Protein AF-M1ZRQ6-F1 (afdb_monomer)

Nearest PDB structures (foldseek):
  2qbu-assembly1_B  TM=9.017E-01  e=5.898E-05  Methanothermobacter thermautotrophicus str. Delta H
  2e0k-assembly1_B  TM=8.437E-01  e=5.578E-04  Chlorobaculum tepidum
  2e0n-assembly1_B  TM=9.272E-01  e=2.033E-03  Chlorobaculum tepidum
  3nei-assembly1_A  TM=8.872E-01  e=2.494E-03  Rhodobacter capsulatus SB 1003
  3ndc-assembly1_A  TM=9.011E-01  e=9.093E-03  Rhodobacter capsulatus SB 1003

Radius of gyration: 17.75 Å; Cα contacts (8 Å, |Δi|>4): 85; chains: 1; bounding box: 45×31×43 Å

Structure (mmCIF, N/CA/C/O backbone):
data_AF-M1ZRQ6-F1
#
_entry.id   AF-M1ZRQ6-F1
#
loop_
_atom_site.group_PDB
_atom_site.id
_atom_site.type_symbol
_atom_site.label_atom_id
_atom_site.label_alt_id
_atom_site.label_comp_id
_atom_site.label_asym_id
_atom_site.label_entity_id
_atom_site.label_seq_id
_atom_site.pdbx_PDB_ins_code
_atom_site.Cartn_x
_atom_site.Cartn_y
_atom_site.Cartn_z
_atom_site.occupancy
_atom_site.B_iso_or_equiv
_atom_site.auth_seq_id
_atom_site.auth_comp_id
_atom_site.auth_asym_id
_atom_site.auth_atom_id
_atom_site.pdbx_PDB_model_num
ATOM 1 N N . MET A 1 1 ? 6.626 3.517 17.171 1.00 57.81 1 MET A N 1
ATOM 2 C CA . MET A 1 1 ? 6.194 4.501 16.147 1.00 57.81 1 MET A CA 1
ATOM 3 C C . MET A 1 1 ? 6.467 5.905 16.708 1.00 57.81 1 MET A C 1
ATOM 5 O O . MET A 1 1 ? 6.893 5.985 17.855 1.00 57.81 1 MET A O 1
ATOM 9 N N . LYS A 1 2 ? 6.307 7.026 15.979 1.00 66.50 2 LYS A N 1
ATOM 10 C CA . LYS A 1 2 ? 6.297 8.342 16.669 1.00 66.50 2 LYS A CA 1
ATOM 11 C C . LYS A 1 2 ? 5.081 8.355 17.609 1.00 66.50 2 LYS A C 1
ATOM 13 O O . LYS A 1 2 ? 3.996 8.031 17.137 1.00 66.50 2 LYS A O 1
ATOM 18 N N . LYS A 1 3 ? 5.255 8.705 18.892 1.00 68.06 3 LYS A N 1
ATOM 19 C CA . LYS A 1 3 ? 4.198 8.647 19.933 1.00 68.06 3 LYS A CA 1
ATOM 20 C C . LYS A 1 3 ? 2.878 9.314 19.517 1.00 68.06 3 LYS A C 1
ATOM 22 O O . LYS A 1 3 ? 1.811 8.813 19.837 1.00 68.06 3 LYS A O 1
ATOM 27 N N . GLU A 1 4 ? 2.953 10.400 18.754 1.00 71.19 4 GLU A N 1
ATOM 28 C CA . GLU A 1 4 ? 1.786 11.127 18.228 1.00 71.19 4 GLU A CA 1
ATOM 29 C C . GLU A 1 4 ? 0.912 10.262 17.306 1.00 71.19 4 GLU A C 1
ATOM 31 O O . GLU A 1 4 ? -0.310 10.301 17.389 1.00 71.19 4 GLU A O 1
ATOM 36 N N . LYS A 1 5 ? 1.529 9.416 16.474 1.00 76.25 5 LYS A N 1
ATOM 37 C CA . LYS A 1 5 ? 0.813 8.557 15.522 1.00 76.25 5 LYS A CA 1
ATOM 38 C C . LYS A 1 5 ? 0.099 7.392 16.214 1.00 76.25 5 LYS A C 1
ATOM 40 O O . LYS A 1 5 ? -0.938 6.943 15.747 1.00 76.25 5 LYS A O 1
ATOM 45 N N . GLU A 1 6 ? 0.650 6.905 17.326 1.00 80.81 6 GLU A N 1
ATOM 46 C CA . GLU A 1 6 ? -0.001 5.889 18.167 1.00 80.81 6 GLU A CA 1
ATOM 47 C C . GLU A 1 6 ? -1.258 6.446 18.847 1.00 80.81 6 GLU A C 1
ATOM 49 O O . GLU A 1 6 ? -2.278 5.760 18.877 1.00 80.81 6 GLU A O 1
ATOM 54 N N . ALA A 1 7 ? -1.212 7.694 19.328 1.00 85.38 7 ALA A N 1
ATOM 55 C CA . ALA A 1 7 ? -2.376 8.357 19.916 1.00 85.38 7 ALA A CA 1
ATOM 56 C C . ALA A 1 7 ? -3.512 8.529 18.893 1.00 85.38 7 ALA A C 1
ATOM 58 O O . ALA A 1 7 ? -4.650 8.172 19.180 1.00 85.38 7 ALA A O 1
ATOM 59 N N . GLU A 1 8 ? -3.193 8.976 17.676 1.00 86.50 8 GLU A N 1
ATOM 60 C CA . GLU A 1 8 ? -4.175 9.128 16.593 1.00 86.50 8 GLU A CA 1
ATOM 61 C C . GLU A 1 8 ? -4.840 7.791 16.214 1.00 86.50 8 GLU A C 1
ATOM 63 O O . GLU A 1 8 ? -6.059 7.709 16.054 1.00 86.50 8 GLU A O 1
ATOM 68 N N . ILE A 1 9 ? -4.058 6.708 16.105 1.00 87.19 9 ILE A N 1
ATOM 69 C CA . ILE A 1 9 ? -4.596 5.365 15.831 1.00 87.19 9 ILE A CA 1
ATOM 70 C C . ILE A 1 9 ? -5.539 4.923 16.950 1.00 87.19 9 ILE A C 1
ATOM 72 O O . ILE A 1 9 ? -6.601 4.366 16.668 1.00 87.19 9 ILE A O 1
ATOM 76 N N . TYR A 1 10 ? -5.170 5.183 18.205 1.00 87.94 10 TYR A N 1
ATOM 77 C CA . TYR A 1 1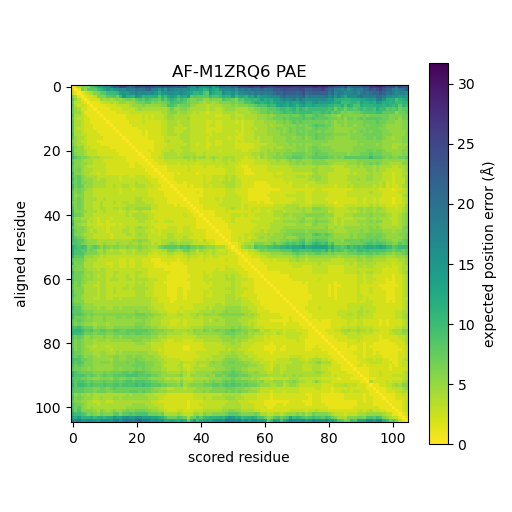0 ? -6.003 4.839 19.349 1.00 87.94 10 TYR A CA 1
ATOM 78 C C . TYR A 1 10 ? -7.325 5.611 19.349 1.00 87.94 10 TYR A C 1
ATOM 80 O O . TYR A 1 10 ? -8.381 5.011 19.536 1.00 87.94 10 TYR A O 1
ATOM 88 N N . GLU A 1 11 ? -7.300 6.917 19.091 1.00 90.62 11 GLU A N 1
ATOM 89 C CA . GLU A 1 11 ? -8.520 7.726 19.007 1.00 90.62 11 GLU A CA 1
ATOM 90 C C . GLU A 1 11 ? -9.449 7.236 17.890 1.00 90.62 11 GLU A C 1
ATOM 92 O O . GLU A 1 11 ? -10.645 7.032 18.124 1.00 90.62 11 GLU A O 1
ATOM 97 N N . ASN A 1 12 ? -8.892 6.941 16.711 1.00 90.06 12 ASN A N 1
ATOM 98 C CA . ASN A 1 12 ? -9.642 6.360 15.598 1.00 90.06 12 ASN A CA 1
ATOM 99 C C . ASN A 1 12 ? -10.243 4.998 15.966 1.00 90.06 12 ASN A C 1
ATOM 101 O O . ASN A 1 12 ? -11.417 4.745 15.692 1.00 90.06 12 ASN A O 1
ATOM 105 N N . TYR A 1 13 ? -9.477 4.135 16.639 1.00 90.19 13 TYR A N 1
ATOM 106 C CA . TYR A 1 13 ? -9.979 2.863 17.154 1.00 90.19 13 TYR A CA 1
ATOM 107 C C . TYR A 1 13 ? -11.155 3.063 18.114 1.00 90.19 13 TYR A C 1
ATOM 109 O O . TYR A 1 13 ? -12.203 2.453 17.920 1.00 90.19 13 TYR A O 1
ATOM 117 N N . ARG A 1 14 ? -11.022 3.942 19.115 1.00 91.81 14 ARG A N 1
ATOM 118 C CA . ARG A 1 14 ? -12.076 4.199 20.112 1.00 91.81 14 ARG A CA 1
ATOM 119 C C . ARG A 1 14 ? -13.354 4.719 19.465 1.00 91.81 14 ARG A C 1
ATOM 121 O O . ARG A 1 14 ? -14.451 4.345 19.880 1.00 91.81 14 ARG A O 1
ATOM 128 N N . PHE A 1 15 ? -13.220 5.557 18.441 1.00 92.44 15 PHE A N 1
ATOM 129 C CA . PHE A 1 15 ? -14.355 6.042 17.668 1.00 92.44 15 PHE A CA 1
ATOM 130 C C . PHE A 1 15 ? -15.073 4.904 16.927 1.00 92.44 15 PHE A C 1
ATOM 132 O O . PHE A 1 15 ? -16.295 4.786 17.022 1.00 92.44 15 PHE A O 1
ATOM 139 N N . MET A 1 16 ? -14.328 4.030 16.245 1.00 91.69 16 MET A N 1
ATOM 140 C CA . MET 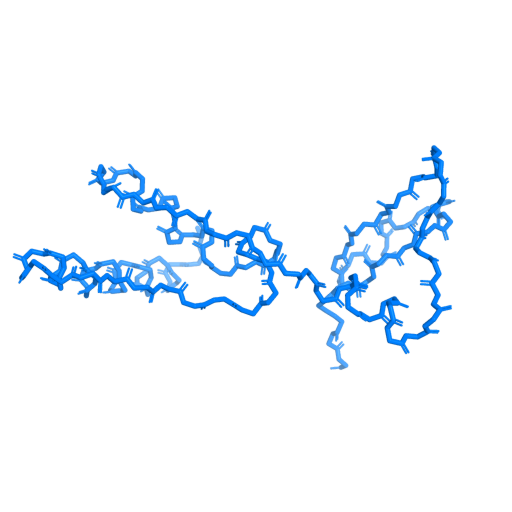A 1 16 ? -14.908 2.877 15.550 1.00 91.69 16 MET A CA 1
ATOM 141 C C . MET A 1 16 ? -15.512 1.857 16.520 1.00 91.69 16 MET A C 1
ATOM 143 O O . MET A 1 16 ? -16.621 1.393 16.281 1.00 91.69 16 MET A O 1
ATOM 147 N N . GLU A 1 17 ? -14.833 1.548 17.628 1.00 91.12 17 GLU A N 1
ATOM 148 C CA . GLU A 1 17 ? -15.314 0.637 18.677 1.00 91.12 17 GLU A CA 1
ATOM 149 C C . GLU A 1 17 ? -16.670 1.099 19.220 1.00 91.12 17 GLU A C 1
ATOM 151 O O . GLU A 1 17 ? -17.601 0.301 19.329 1.00 91.12 17 GLU A O 1
ATOM 156 N N . LYS A 1 18 ? -16.821 2.405 19.480 1.00 94.12 18 LYS A N 1
ATOM 157 C CA . LYS A 1 18 ? -18.103 2.984 19.886 1.00 94.12 18 LYS A CA 1
ATOM 158 C C . LYS A 1 18 ? -19.196 2.717 18.848 1.00 94.12 18 LYS A C 1
ATOM 160 O O . LYS A 1 18 ? -20.256 2.213 19.209 1.00 94.12 18 LYS A O 1
ATOM 165 N N . LEU A 1 19 ? -18.948 3.011 17.571 1.00 95.19 19 LEU A N 1
ATOM 166 C CA . LEU A 1 19 ? -19.931 2.784 16.503 1.00 95.19 19 LEU A CA 1
ATOM 167 C C . LEU A 1 19 ? -20.289 1.298 16.344 1.00 95.19 19 LEU A C 1
ATOM 169 O O . LEU A 1 19 ? -21.460 0.971 16.161 1.00 95.19 19 LEU A O 1
ATOM 173 N N . LEU A 1 20 ? -19.303 0.406 16.459 1.00 93.19 20 LEU A N 1
ATOM 174 C CA . LEU A 1 20 ? -19.516 -1.041 16.415 1.00 93.19 20 LEU A CA 1
ATOM 175 C C . LEU A 1 20 ? -20.369 -1.510 17.603 1.00 93.19 20 LEU A C 1
ATOM 177 O O . LEU A 1 20 ? -21.296 -2.293 17.411 1.00 93.19 20 LEU A O 1
ATOM 181 N N . SER A 1 21 ? -20.128 -0.984 18.812 1.00 92.00 21 SER A N 1
ATOM 182 C CA . SER A 1 21 ? -20.952 -1.289 19.995 1.00 92.00 21 SER A CA 1
ATOM 183 C C . SER A 1 21 ? -22.399 -0.793 19.880 1.00 92.00 21 SER A C 1
ATOM 185 O O . SER A 1 21 ? -23.296 -1.362 20.495 1.00 92.00 21 SER A O 1
ATOM 187 N N . GLU A 1 22 ? -22.647 0.223 19.046 1.00 96.88 22 GLU A N 1
ATOM 188 C CA . GLU A 1 22 ? -23.990 0.7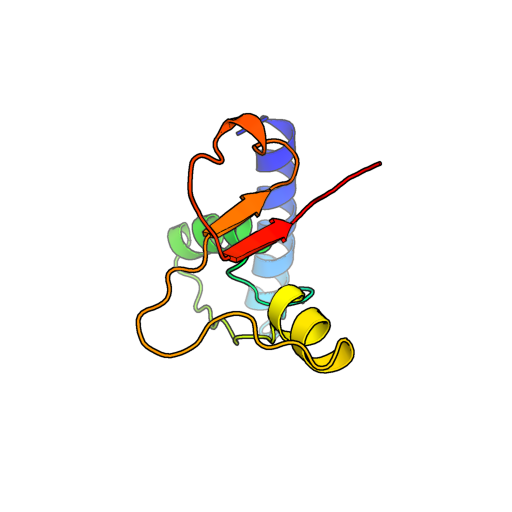01 18.691 1.00 96.88 22 GLU A CA 1
ATOM 189 C C . GLU A 1 22 ? -24.663 -0.172 17.605 1.00 96.88 22 GLU A C 1
ATOM 191 O O . GLU A 1 22 ? -25.769 0.138 17.164 1.00 96.88 22 GLU A O 1
ATOM 196 N N . GLY A 1 23 ? -24.011 -1.252 17.153 1.00 94.94 23 GLY A N 1
ATOM 197 C CA . GLY A 1 23 ? -24.520 -2.176 16.135 1.00 94.94 23 GLY A CA 1
ATOM 198 C C . GLY A 1 23 ? -24.381 -1.668 14.696 1.00 94.94 23 GLY A C 1
ATOM 199 O O . GLY A 1 23 ? -25.063 -2.170 13.802 1.00 94.94 23 GLY A O 1
ATOM 200 N N . LYS A 1 24 ? -23.536 -0.657 14.452 1.00 96.31 24 LYS A N 1
ATOM 201 C CA . LYS A 1 24 ? -23.317 -0.092 13.112 1.00 96.31 24 LYS A CA 1
ATOM 202 C C . LYS A 1 24 ? -22.234 -0.851 12.354 1.00 96.31 24 LYS A C 1
ATOM 204 O O . LYS A 1 24 ? -21.252 -1.299 12.936 1.00 96.31 24 LYS A O 1
ATOM 209 N N . ASN A 1 25 ? -22.361 -0.876 11.030 1.00 94.06 25 ASN A N 1
ATOM 210 C CA . ASN A 1 25 ? -21.271 -1.270 10.140 1.00 94.06 25 ASN A CA 1
ATOM 211 C C . ASN A 1 25 ? -20.341 -0.074 9.910 1.00 94.06 25 ASN A C 1
ATOM 213 O O . ASN A 1 25 ? -20.805 1.023 9.594 1.00 94.06 25 ASN A O 1
ATOM 217 N N . VAL A 1 26 ? -19.034 -0.288 10.054 1.00 94.38 26 VAL A N 1
ATOM 218 C CA . VAL A 1 26 ? -18.010 0.753 9.909 1.00 94.38 26 VAL A CA 1
ATOM 219 C C . VAL A 1 26 ? -17.113 0.417 8.724 1.00 94.38 26 VAL A C 1
ATOM 221 O O . VAL A 1 26 ? -16.638 -0.708 8.605 1.00 94.38 26 VAL A O 1
ATOM 224 N N . VAL A 1 27 ? -16.869 1.403 7.857 1.00 94.06 27 VAL A N 1
ATOM 225 C CA . VAL A 1 27 ? -16.003 1.264 6.679 1.00 94.06 27 VAL A CA 1
ATOM 226 C C . VAL A 1 27 ? -14.872 2.281 6.759 1.00 94.06 27 VAL A C 1
ATOM 228 O O . VAL A 1 27 ? -15.117 3.479 6.901 1.00 94.06 27 VAL 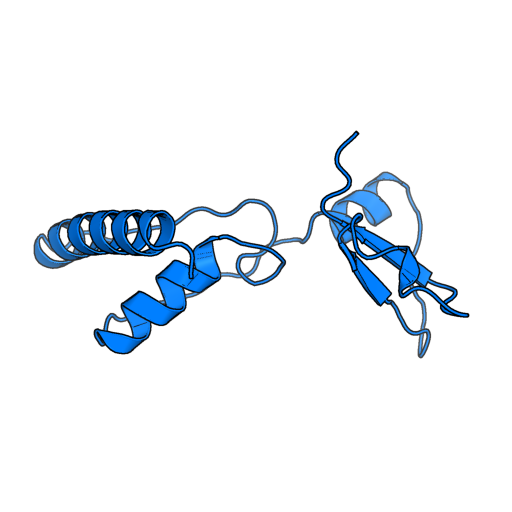A O 1
ATOM 231 N N . PHE A 1 28 ? -13.636 1.803 6.625 1.00 92.50 28 PHE A N 1
ATOM 232 C CA . PHE A 1 28 ? -12.457 2.645 6.446 1.00 92.50 28 PHE A CA 1
ATOM 233 C C . PHE A 1 28 ? -12.095 2.682 4.960 1.00 92.50 28 PHE A C 1
ATOM 235 O O . PHE A 1 28 ? -11.695 1.668 4.391 1.00 92.50 28 PHE A O 1
ATOM 242 N N . LEU A 1 29 ? -12.248 3.842 4.322 1.00 94.38 29 LEU A N 1
ATOM 243 C CA . LEU A 1 29 ? -11.967 3.999 2.895 1.00 94.38 29 LEU A CA 1
ATOM 244 C C . LEU A 1 29 ? -10.482 4.283 2.651 1.00 94.38 29 LEU A C 1
ATOM 246 O O . LEU A 1 29 ? -9.885 5.142 3.300 1.00 94.38 29 LEU A O 1
ATOM 250 N N . THR A 1 30 ? -9.903 3.597 1.667 1.00 94.38 30 THR A N 1
ATOM 251 C CA . THR A 1 30 ? -8.525 3.812 1.209 1.00 94.38 30 THR A CA 1
ATOM 252 C C . THR A 1 30 ? -8.498 4.194 -0.263 1.00 94.38 30 THR A C 1
ATOM 254 O O . THR A 1 30 ? -9.296 3.700 -1.056 1.00 94.38 30 THR A O 1
ATOM 257 N N . ILE A 1 31 ? -7.536 5.031 -0.649 1.00 95.19 31 ILE A N 1
ATOM 258 C CA . ILE A 1 31 ? -7.206 5.247 -2.061 1.00 95.19 31 ILE A CA 1
ATOM 259 C C . ILE A 1 31 ? -6.317 4.093 -2.525 1.00 95.19 31 ILE A C 1
ATOM 261 O O . ILE A 1 31 ? -5.356 3.743 -1.842 1.00 95.19 31 ILE A O 1
ATOM 265 N N . GLY A 1 32 ? -6.602 3.553 -3.707 1.00 96.50 32 GLY A N 1
ATOM 266 C CA . GLY A 1 32 ? -5.855 2.432 -4.260 1.00 96.50 32 GLY A CA 1
ATOM 267 C C . GLY A 1 32 ? -6.204 1.131 -3.545 1.00 96.50 32 GLY A C 1
ATOM 268 O O . GLY A 1 32 ? -7.380 0.822 -3.374 1.00 96.50 32 GLY A O 1
ATOM 269 N N . ASP A 1 33 ? -5.188 0.388 -3.118 1.00 97.38 33 ASP A N 1
ATOM 270 C CA . ASP A 1 33 ? -5.360 -0.869 -2.392 1.00 97.38 33 ASP A CA 1
ATOM 271 C C . ASP A 1 33 ? -5.028 -0.701 -0.893 1.00 97.38 33 ASP A C 1
ATOM 273 O O . ASP A 1 33 ? -4.004 -0.082 -0.570 1.00 97.38 33 ASP A O 1
ATOM 277 N N . PRO A 1 34 ? -5.832 -1.260 0.037 1.00 96.19 34 PRO A N 1
ATOM 278 C CA . PRO A 1 34 ? -5.583 -1.129 1.472 1.00 96.19 34 PRO A CA 1
ATOM 279 C C . PRO A 1 34 ? -4.234 -1.681 1.952 1.00 96.19 34 PRO A C 1
ATOM 281 O O . PRO A 1 34 ? -3.790 -1.294 3.034 1.00 96.19 34 PRO A O 1
ATOM 284 N N . PHE A 1 35 ? -3.572 -2.564 1.199 1.00 95.50 35 PHE A N 1
ATOM 285 C CA . PHE A 1 35 ? -2.303 -3.197 1.578 1.00 95.50 35 PHE A CA 1
ATOM 286 C C . PHE A 1 35 ? -1.075 -2.629 0.863 1.00 95.50 35 PHE A C 1
ATOM 288 O O . PHE A 1 35 ? 0.047 -3.054 1.144 1.00 95.50 35 PHE A O 1
ATOM 295 N N . VAL A 1 36 ? -1.231 -1.603 0.023 1.00 95.69 36 VAL A N 1
ATOM 296 C CA . VAL A 1 36 ? -0.106 -0.960 -0.671 1.00 95.69 36 VAL A CA 1
ATOM 297 C C . VAL A 1 36 ? 0.102 0.463 -0.159 1.00 95.69 36 VAL A C 1
ATOM 299 O O . VAL A 1 36 ? -0.656 1.373 -0.474 1.00 95.69 36 VAL A O 1
ATOM 302 N N . TYR A 1 37 ? 1.157 0.669 0.640 1.00 93.81 37 TYR A N 1
ATOM 303 C CA . TYR A 1 37 ? 1.537 1.969 1.228 1.00 93.81 37 TYR A CA 1
ATOM 304 C C . TYR A 1 37 ? 0.419 2.712 1.992 1.00 93.81 37 TYR A C 1
ATOM 306 O O . TYR A 1 37 ? 0.511 3.926 2.195 1.00 93.81 37 TYR A O 1
ATOM 314 N N . SER A 1 38 ? -0.610 1.999 2.448 1.00 92.69 38 SER A N 1
ATOM 315 C CA . SER A 1 38 ? -1.768 2.581 3.122 1.00 92.69 38 SER A CA 1
ATOM 316 C C . SER A 1 38 ? -1.526 2.821 4.613 1.00 92.69 38 SER A C 1
ATOM 318 O O . SER A 1 38 ? -0.870 2.034 5.298 1.00 92.69 38 SER A O 1
ATOM 320 N N . THR A 1 39 ? -2.117 3.888 5.153 1.00 87.94 39 THR A N 1
ATOM 321 C CA . THR A 1 39 ? -2.176 4.133 6.604 1.00 87.94 39 THR A CA 1
ATOM 322 C C . THR A 1 39 ? -3.119 3.169 7.327 1.00 87.94 39 THR A C 1
ATOM 324 O O . THR A 1 39 ? -2.974 2.990 8.535 1.00 87.94 39 THR A O 1
ATOM 327 N N . TYR A 1 40 ? -4.017 2.501 6.593 1.00 91.19 40 TYR A N 1
ATOM 328 C CA . TYR A 1 40 ? -4.925 1.472 7.109 1.00 91.19 40 TYR A CA 1
ATOM 329 C C . TYR A 1 40 ? -4.194 0.346 7.850 1.00 91.19 40 TYR A C 1
ATOM 331 O O . TYR A 1 40 ? -4.706 -0.154 8.846 1.00 91.19 40 TYR A O 1
ATOM 339 N N . ILE A 1 41 ? -2.982 -0.017 7.417 1.00 90.44 41 ILE A N 1
ATOM 340 C CA . ILE A 1 41 ? -2.222 -1.146 7.978 1.00 90.44 41 ILE A CA 1
ATOM 341 C C . ILE A 1 41 ? -1.998 -0.977 9.488 1.00 90.44 41 ILE A C 1
ATOM 343 O O . ILE A 1 41 ? -2.195 -1.922 10.247 1.00 90.44 41 ILE A O 1
ATOM 347 N N . TYR A 1 42 ? -1.682 0.239 9.945 1.00 88.56 42 TYR A N 1
ATOM 348 C CA . TYR A 1 42 ? -1.457 0.500 11.370 1.00 88.56 42 TYR A CA 1
ATOM 349 C C . TYR A 1 42 ? -2.732 0.338 12.206 1.00 88.56 42 TYR A C 1
ATOM 351 O O . TYR A 1 42 ? -2.690 -0.147 13.336 1.00 88.56 42 TYR A O 1
ATOM 359 N N . LEU A 1 43 ? -3.875 0.731 11.643 1.00 88.88 43 LEU A N 1
ATOM 360 C CA . LEU A 1 43 ? -5.175 0.575 12.283 1.00 88.88 43 LEU A CA 1
ATOM 361 C C . LEU A 1 43 ? -5.605 -0.896 12.294 1.00 88.88 43 LEU A C 1
ATOM 363 O O . LEU A 1 43 ? -6.103 -1.382 13.304 1.00 88.88 43 LEU A O 1
ATOM 367 N N . LEU A 1 44 ? -5.368 -1.618 11.196 1.00 90.94 44 LEU A N 1
ATOM 368 C CA . LEU A 1 44 ? -5.659 -3.044 11.070 1.00 90.94 44 LEU A CA 1
ATOM 369 C C . LEU A 1 44 ? -4.906 -3.878 12.112 1.00 90.94 44 LEU A C 1
ATOM 371 O O . LEU A 1 44 ? -5.517 -4.725 12.758 1.00 90.94 44 LEU A O 1
ATOM 375 N N . GLU A 1 45 ? -3.604 -3.640 12.293 1.00 87.75 45 GLU A N 1
ATOM 376 C CA . GLU A 1 45 ? -2.808 -4.312 13.329 1.00 87.75 45 GLU A CA 1
ATOM 377 C C . GLU A 1 45 ? -3.380 -4.055 14.728 1.00 87.75 45 GLU A C 1
ATOM 379 O O . GLU A 1 45 ? -3.550 -4.988 15.515 1.00 87.75 45 GLU A O 1
ATOM 384 N N . TYR A 1 46 ? -3.752 -2.805 15.017 1.00 86.44 46 TYR A N 1
ATOM 385 C CA . TYR A 1 46 ? -4.338 -2.436 16.301 1.00 86.44 46 TYR A CA 1
ATOM 386 C C . TYR A 1 46 ? -5.693 -3.120 16.545 1.00 86.44 46 TYR A C 1
ATOM 388 O O . TYR A 1 46 ? -5.917 -3.685 17.616 1.00 86.44 46 TYR A O 1
ATOM 396 N N . MET A 1 47 ? -6.583 -3.119 15.549 1.00 87.69 47 MET A N 1
ATOM 397 C CA . MET A 1 47 ? -7.909 -3.741 15.641 1.00 87.69 47 MET A CA 1
ATOM 398 C C . MET A 1 47 ? -7.832 -5.269 15.772 1.00 87.69 47 MET A C 1
ATOM 400 O O . MET A 1 47 ? -8.601 -5.855 16.534 1.00 87.69 47 MET A O 1
ATOM 404 N N . LYS A 1 48 ? -6.883 -5.921 15.081 1.00 87.56 48 LYS A N 1
ATOM 405 C CA . LYS A 1 48 ? -6.639 -7.368 15.211 1.00 87.56 48 LYS A CA 1
ATOM 406 C C . LYS A 1 48 ? -6.259 -7.758 16.640 1.00 87.56 48 LYS A C 1
ATOM 408 O O . LYS A 1 48 ? -6.752 -8.765 17.138 1.00 87.56 48 LYS A O 1
ATOM 413 N N . ASN A 1 49 ? -5.454 -6.935 17.315 1.00 87.06 49 ASN A N 1
ATOM 414 C CA . ASN A 1 49 ? -5.072 -7.153 18.716 1.00 87.06 49 ASN A CA 1
ATOM 415 C C . ASN A 1 49 ? -6.238 -6.992 19.710 1.00 87.06 49 ASN A C 1
ATOM 417 O O . ASN A 1 49 ? -6.094 -7.368 20.869 1.00 87.06 49 ASN A O 1
ATOM 421 N N . HIS A 1 50 ? -7.375 -6.446 19.268 1.00 84.69 50 HIS A N 1
ATOM 422 C CA . HIS A 1 50 ? -8.586 -6.250 20.071 1.00 84.69 50 HIS A CA 1
ATOM 423 C C . HIS A 1 50 ? -9.755 -7.138 19.606 1.00 84.69 50 HIS A C 1
ATOM 425 O O . HIS A 1 50 ? -10.906 -6.873 19.940 1.00 84.69 50 HIS A O 1
ATOM 431 N N . ASN A 1 51 ? -9.473 -8.202 18.841 1.00 83.88 51 ASN A N 1
ATOM 432 C CA . ASN A 1 51 ? -10.443 -9.229 18.439 1.00 83.88 51 ASN A CA 1
ATOM 433 C C . ASN A 1 51 ? -11.692 -8.700 17.700 1.00 83.88 51 ASN A C 1
ATOM 435 O O . ASN A 1 51 ? -12.754 -9.324 17.747 1.00 83.88 51 ASN A O 1
ATOM 439 N N . LEU A 1 52 ? -11.577 -7.579 16.982 1.00 85.25 52 LEU A N 1
ATOM 440 C CA . LEU A 1 52 ? -12.650 -7.114 16.104 1.00 85.25 52 LEU A CA 1
ATOM 441 C C . LEU A 1 52 ? -12.756 -8.004 14.855 1.00 85.25 52 LEU A C 1
ATOM 443 O O . LEU A 1 52 ? -11.744 -8.427 14.295 1.00 85.25 52 LEU A O 1
ATOM 447 N N . ASN A 1 53 ? -13.986 -8.257 14.396 1.00 87.69 53 ASN A N 1
ATOM 448 C CA . ASN A 1 53 ? -14.221 -8.906 13.106 1.00 87.69 53 ASN A CA 1
ATOM 449 C C . ASN A 1 53 ? -13.982 -7.892 11.981 1.00 87.69 53 ASN A C 1
ATOM 451 O O . ASN A 1 53 ? -14.632 -6.847 11.947 1.00 87.69 53 ASN A O 1
ATOM 455 N N . ILE A 1 54 ? -13.032 -8.178 11.094 1.00 92.19 54 ILE A N 1
ATOM 456 C CA . ILE A 1 54 ? -12.553 -7.231 10.085 1.00 92.19 54 ILE A CA 1
ATOM 457 C C . ILE A 1 54 ? -12.471 -7.943 8.743 1.00 92.19 54 ILE A C 1
ATOM 459 O O . ILE A 1 54 ? -11.856 -9.002 8.630 1.00 92.19 54 ILE A O 1
ATOM 463 N N . GLU A 1 55 ? -13.022 -7.303 7.720 1.00 94.56 55 GLU A N 1
ATOM 464 C CA . GLU A 1 55 ? -12.850 -7.682 6.324 1.00 94.56 55 GLU A CA 1
ATOM 465 C C . GLU A 1 55 ? -12.035 -6.600 5.606 1.00 94.56 55 GLU A C 1
ATOM 467 O O . GLU A 1 55 ? -12.255 -5.403 5.805 1.00 94.56 55 GLU A 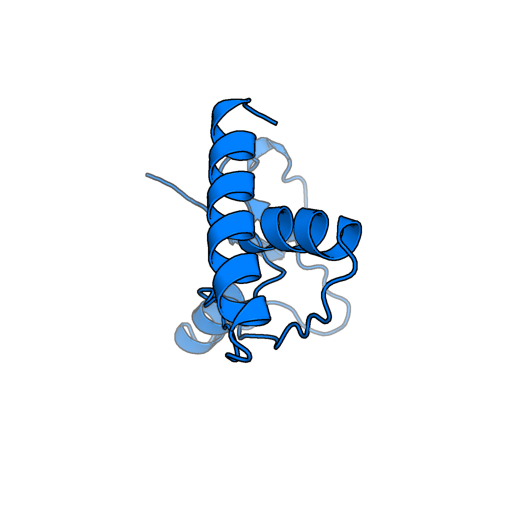O 1
ATOM 472 N N . THR A 1 56 ? -11.078 -7.016 4.776 1.00 95.50 56 THR A N 1
ATOM 473 C CA . THR A 1 56 ? -10.339 -6.113 3.889 1.00 95.50 56 THR A CA 1
ATOM 474 C C . THR A 1 56 ? -10.729 -6.415 2.449 1.00 95.50 56 THR A C 1
ATOM 476 O O . THR A 1 56 ? -10.489 -7.518 1.962 1.00 95.50 56 THR A O 1
ATOM 479 N N . VAL A 1 57 ? -11.299 -5.423 1.766 1.00 96.88 57 VAL A N 1
ATOM 480 C CA . VAL A 1 57 ? -11.696 -5.523 0.356 1.00 96.88 57 VAL A CA 1
ATOM 481 C C . VAL A 1 57 ? -10.581 -4.935 -0.521 1.00 96.88 57 VAL A C 1
ATOM 483 O O . VAL A 1 57 ? -10.195 -3.789 -0.281 1.00 96.88 57 VAL A O 1
ATOM 486 N N . PRO A 1 58 ? -10.039 -5.679 -1.506 1.00 97.44 58 PRO A N 1
ATOM 487 C CA . PRO A 1 58 ? -8.936 -5.201 -2.337 1.00 97.44 58 PRO A CA 1
ATOM 488 C C . PRO A 1 58 ? -9.368 -4.071 -3.276 1.00 97.44 58 PRO A C 1
ATOM 490 O O . PRO A 1 58 ? -10.531 -3.974 -3.675 1.00 97.44 58 PRO A O 1
ATOM 493 N N . GLY A 1 59 ? -8.399 -3.247 -3.670 1.00 96.81 59 GLY A N 1
ATOM 494 C CA . GLY A 1 59 ? -8.581 -2.170 -4.640 1.00 96.81 59 GLY A CA 1
ATOM 495 C C . GLY A 1 59 ? -7.570 -2.233 -5.784 1.00 96.81 59 GLY A C 1
ATOM 496 O O . GLY A 1 59 ? -6.623 -3.016 -5.777 1.00 96.81 59 GLY A O 1
ATOM 497 N N . ILE A 1 60 ? -7.757 -1.385 -6.798 1.00 97.62 60 ILE A N 1
ATOM 498 C CA . ILE A 1 60 ? -6.789 -1.251 -7.894 1.00 97.62 60 ILE A CA 1
ATOM 499 C C . ILE A 1 60 ? -5.679 -0.302 -7.440 1.00 97.62 60 ILE A C 1
ATOM 501 O O . ILE A 1 60 ? -5.934 0.868 -7.154 1.00 97.62 60 ILE A O 1
ATOM 505 N N . THR A 1 61 ? -4.437 -0.781 -7.394 1.00 97.75 61 THR A N 1
ATOM 506 C CA . THR A 1 61 ? -3.282 0.056 -7.048 1.00 97.75 61 THR A CA 1
ATOM 507 C C . THR A 1 61 ? -3.055 1.155 -8.087 1.00 97.75 61 THR A C 1
ATOM 509 O O . THR A 1 61 ? -3.281 0.983 -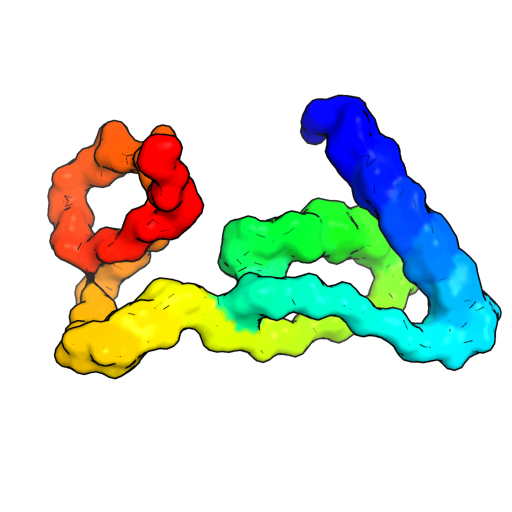9.288 1.00 97.75 61 THR A O 1
ATOM 512 N N . SER A 1 62 ? -2.552 2.304 -7.632 1.00 97.25 62 SER A N 1
ATOM 513 C CA . SER A 1 62 ? -2.339 3.471 -8.495 1.00 97.25 62 SER A CA 1
ATOM 514 C C . SER A 1 62 ? -1.363 3.206 -9.642 1.00 97.25 62 SER A C 1
ATOM 516 O O . SER A 1 62 ? -1.551 3.749 -10.725 1.00 97.25 62 SER A O 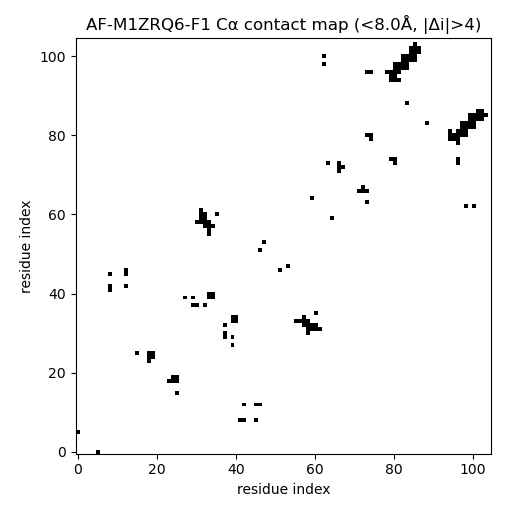1
ATOM 518 N N . PHE A 1 63 ? -0.355 2.351 -9.449 1.00 97.69 63 PHE A N 1
ATOM 519 C CA . PHE A 1 63 ? 0.604 2.018 -10.503 1.00 97.69 63 PHE A CA 1
ATOM 520 C C . PHE A 1 63 ? 0.003 1.143 -11.613 1.00 97.69 63 PHE A C 1
ATOM 522 O O . PHE A 1 63 ? 0.338 1.349 -12.777 1.00 97.69 63 PHE A O 1
ATOM 529 N N . CYS A 1 64 ? -0.928 0.235 -11.295 1.00 97.88 64 CYS A N 1
ATOM 530 C CA . CYS A 1 64 ? -1.665 -0.524 -12.311 1.00 97.88 64 CYS A CA 1
ATOM 531 C C . CYS A 1 64 ? -2.586 0.395 -13.120 1.00 97.88 64 CYS A C 1
ATOM 533 O O . CYS A 1 64 ? -2.637 0.310 -14.350 1.00 97.88 64 CYS A O 1
ATOM 535 N N . ALA A 1 65 ? -3.283 1.307 -12.433 1.00 98.06 65 ALA A N 1
ATOM 536 C CA . ALA A 1 65 ? -4.122 2.308 -13.083 1.00 98.06 65 ALA A CA 1
ATOM 537 C C . ALA A 1 65 ? -3.294 3.232 -13.994 1.00 98.06 65 ALA A C 1
ATOM 539 O O . ALA A 1 65 ? -3.676 3.464 -15.137 1.00 98.06 65 ALA A O 1
ATOM 540 N N . ALA A 1 66 ? -2.136 3.707 -13.524 1.00 97.69 66 ALA A N 1
ATOM 541 C CA . ALA A 1 66 ? -1.237 4.558 -14.302 1.00 97.69 66 ALA A CA 1
ATOM 542 C C . ALA A 1 66 ? -0.697 3.852 -15.554 1.00 97.69 66 ALA A C 1
ATOM 544 O O . ALA A 1 66 ? -0.724 4.438 -16.631 1.00 97.69 66 ALA A O 1
ATOM 545 N N . ALA A 1 67 ? -0.261 2.595 -15.432 1.00 98.12 67 ALA A N 1
ATOM 546 C CA . ALA A 1 67 ? 0.207 1.798 -16.565 1.00 98.12 67 ALA A CA 1
ATOM 547 C C . ALA A 1 67 ? -0.888 1.613 -17.628 1.00 98.12 67 ALA A C 1
ATOM 549 O O . ALA A 1 67 ? -0.646 1.836 -18.811 1.00 98.12 67 ALA A O 1
ATOM 550 N N . SER A 1 68 ? -2.114 1.306 -17.190 1.00 98.19 68 SER A N 1
ATOM 551 C CA . SER A 1 68 ? -3.271 1.149 -18.082 1.00 98.19 68 SER A CA 1
ATOM 552 C C . SER A 1 68 ? -3.620 2.453 -18.805 1.00 98.19 68 SER A C 1
ATOM 554 O O . SER A 1 68 ? -3.829 2.446 -20.012 1.00 98.19 68 SER A O 1
ATOM 556 N N . LEU A 1 69 ? -3.642 3.582 -18.085 1.00 98.31 69 LEU A N 1
ATOM 557 C CA . LEU A 1 69 ? -3.909 4.907 -18.662 1.00 98.31 69 LEU A CA 1
ATOM 558 C C . LEU A 1 69 ? -2.810 5.374 -19.624 1.00 98.31 69 LEU A C 1
ATOM 560 O O . LEU A 1 69 ? -3.094 6.126 -20.550 1.00 98.31 69 LEU A O 1
ATOM 564 N N . ALA A 1 70 ? -1.566 4.956 -19.393 1.00 98.00 70 ALA A N 1
ATOM 565 C CA . ALA A 1 70 ? -0.434 5.248 -20.266 1.00 98.00 70 ALA A CA 1
ATOM 566 C C . ALA A 1 70 ? -0.306 4.262 -21.442 1.00 98.00 70 ALA A C 1
ATOM 568 O O . ALA A 1 70 ? 0.615 4.404 -22.247 1.00 98.00 70 ALA A O 1
ATOM 569 N N . GLU A 1 71 ? -1.177 3.249 -21.517 1.00 97.69 71 GLU A N 1
ATOM 570 C CA . GLU A 1 71 ? -1.087 2.144 -22.478 1.00 97.69 71 GLU A CA 1
ATOM 571 C C . GLU A 1 71 ? 0.298 1.468 -22.463 1.00 97.69 71 GLU A C 1
ATOM 573 O O . GLU A 1 71 ? 0.838 1.062 -23.491 1.00 97.69 71 GLU A O 1
ATOM 578 N N . GLN A 1 72 ? 0.899 1.362 -21.274 1.00 97.00 72 GLN A N 1
ATOM 579 C CA . GLN A 1 72 ? 2.199 0.732 -21.061 1.00 97.00 72 GLN A CA 1
ATOM 580 C C . GLN A 1 72 ? 2.042 -0.553 -20.255 1.00 97.00 72 GLN A C 1
ATOM 582 O O . GLN A 1 72 ? 1.341 -0.601 -19.245 1.00 97.00 72 GLN A O 1
ATOM 587 N N . THR A 1 73 ? 2.747 -1.600 -20.674 1.00 96.75 73 THR A N 1
ATOM 588 C CA . THR A 1 73 ? 2.840 -2.838 -19.893 1.00 96.75 73 THR A CA 1
ATOM 589 C C . THR A 1 73 ? 3.901 -2.673 -18.805 1.00 96.75 73 THR A C 1
ATOM 591 O O . THR A 1 73 ? 4.986 -2.175 -19.090 1.00 96.75 73 THR A O 1
ATOM 594 N N . LEU A 1 74 ? 3.605 -3.086 -17.565 1.00 97.19 74 LEU A N 1
ATOM 595 C CA . LEU A 1 74 ? 4.583 -3.023 -16.469 1.00 97.19 74 LEU A CA 1
ATOM 596 C C . LEU A 1 74 ? 5.651 -4.117 -16.579 1.00 97.19 74 LEU A C 1
ATOM 598 O O . LEU A 1 74 ? 6.829 -3.806 -16.459 1.00 97.19 74 LEU A O 1
ATOM 602 N N . VAL A 1 75 ? 5.230 -5.369 -16.782 1.00 98.06 75 VAL A N 1
ATOM 603 C CA . VAL A 1 75 ? 6.080 -6.568 -16.900 1.00 98.06 75 VAL A CA 1
ATOM 604 C C . VAL A 1 75 ? 5.347 -7.665 -17.676 1.00 98.06 75 VAL A C 1
ATOM 606 O O . VAL A 1 75 ? 4.113 -7.683 -17.704 1.00 98.06 75 VAL A O 1
ATOM 609 N N . ILE A 1 76 ? 6.093 -8.590 -18.279 1.00 97.81 76 ILE A N 1
ATOM 610 C CA . ILE A 1 76 ? 5.586 -9.758 -19.009 1.00 97.81 76 ILE A CA 1
ATOM 611 C C . ILE A 1 76 ? 6.309 -11.023 -18.528 1.00 97.81 76 ILE A C 1
ATOM 613 O O . ILE A 1 76 ? 7.523 -11.031 -18.361 1.00 97.81 76 ILE A O 1
ATOM 617 N N . GLY A 1 77 ? 5.575 -12.126 -18.365 1.00 96.88 77 GLY A N 1
ATOM 618 C CA . GLY A 1 77 ? 6.174 -13.430 -18.067 1.00 96.88 77 GLY A CA 1
ATOM 619 C C . GLY A 1 77 ? 6.851 -13.469 -16.696 1.00 96.88 77 GLY A C 1
ATOM 620 O O . GLY A 1 77 ? 6.194 -13.270 -15.678 1.00 96.88 77 GLY A O 1
ATOM 621 N N . ASP A 1 78 ? 8.146 -13.770 -16.682 1.00 96.69 78 ASP A N 1
ATOM 622 C CA . ASP A 1 78 ? 8.992 -13.899 -15.493 1.00 96.69 78 ASP A CA 1
ATOM 623 C C . ASP A 1 78 ? 9.788 -12.621 -15.162 1.00 96.69 78 ASP A C 1
ATOM 625 O O . ASP A 1 78 ? 10.669 -12.639 -14.299 1.00 96.69 78 ASP A O 1
ATOM 629 N N . GLU A 1 79 ? 9.470 -11.496 -15.810 1.00 97.50 79 GLU A N 1
ATOM 630 C CA . GLU A 1 79 ? 10.122 -10.212 -15.556 1.00 97.50 79 GLU A CA 1
ATOM 631 C C . GLU A 1 79 ? 9.851 -9.695 -14.127 1.00 97.50 79 GLU A C 1
ATOM 633 O O . GLU A 1 79 ? 8.692 -9.534 -13.725 1.00 97.50 79 GLU A O 1
ATOM 638 N N . PRO A 1 80 ? 10.900 -9.380 -13.342 1.00 96.81 80 PRO A N 1
ATOM 639 C CA . PRO A 1 80 ? 10.726 -8.846 -11.999 1.00 9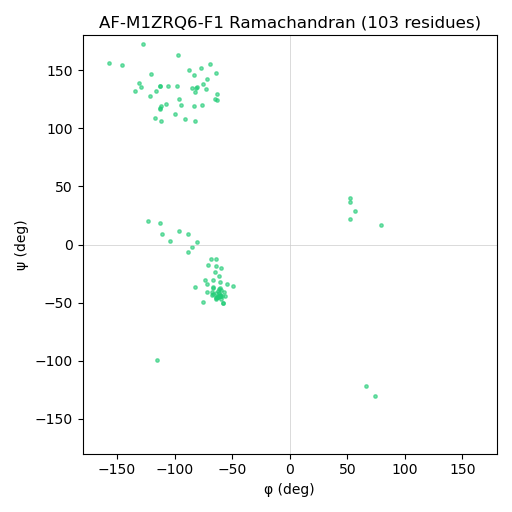6.81 80 PRO A CA 1
ATOM 640 C C . PRO A 1 80 ? 10.290 -7.375 -12.036 1.00 96.81 80 PRO A C 1
ATOM 642 O O . PRO A 1 80 ? 10.855 -6.573 -12.780 1.00 96.81 80 PRO A O 1
ATOM 645 N N . LEU A 1 81 ? 9.339 -7.006 -11.170 1.00 97.62 81 LEU A N 1
ATOM 646 C CA . LEU A 1 81 ? 8.892 -5.627 -10.950 1.00 97.62 81 LEU A CA 1
ATOM 647 C C . LEU A 1 81 ? 9.283 -5.157 -9.546 1.00 97.62 81 LEU A C 1
ATOM 649 O O . LEU A 1 81 ? 8.777 -5.685 -8.553 1.00 97.62 81 LEU A O 1
ATOM 653 N N . LEU A 1 82 ? 10.130 -4.132 -9.450 1.00 97.50 82 LEU A N 1
ATOM 654 C CA . LEU A 1 82 ? 10.462 -3.509 -8.169 1.00 97.50 82 LEU A CA 1
ATOM 655 C C . LEU A 1 82 ? 9.556 -2.299 -7.910 1.00 97.50 82 LEU A C 1
ATOM 657 O O . LEU A 1 82 ? 9.561 -1.320 -8.655 1.00 97.50 82 LEU A O 1
ATOM 661 N N . ILE A 1 83 ? 8.804 -2.349 -6.810 1.00 97.56 83 ILE A N 1
ATOM 662 C CA . ILE A 1 83 ? 7.954 -1.251 -6.336 1.00 97.56 83 ILE A CA 1
ATOM 663 C C . ILE A 1 83 ? 8.612 -0.638 -5.101 1.00 97.56 83 ILE A C 1
ATOM 665 O O . ILE A 1 83 ? 8.826 -1.326 -4.101 1.00 97.56 83 ILE A O 1
ATOM 669 N N . LEU A 1 84 ? 8.930 0.655 -5.152 1.00 97.12 84 LEU A N 1
ATOM 670 C CA . LEU A 1 84 ? 9.662 1.332 -4.082 1.00 97.12 84 LEU A CA 1
ATOM 671 C C . LEU A 1 84 ? 9.219 2.789 -3.890 1.00 97.12 84 LEU A C 1
ATOM 673 O O . LEU A 1 84 ? 8.737 3.417 -4.832 1.00 97.12 84 LEU A O 1
ATOM 677 N N . PRO A 1 85 ? 9.386 3.371 -2.688 1.00 96.12 85 PRO A N 1
ATOM 678 C CA . PRO A 1 85 ? 9.100 4.781 -2.479 1.00 96.12 85 PRO A CA 1
ATOM 679 C C . PRO A 1 85 ? 10.221 5.680 -3.041 1.00 96.12 85 PRO A C 1
ATOM 681 O O . PRO A 1 85 ? 11.391 5.305 -3.050 1.00 96.12 85 PRO A O 1
ATOM 684 N N . GLY A 1 86 ? 9.886 6.907 -3.442 1.00 95.50 86 GLY A N 1
ATOM 685 C CA . GLY A 1 86 ? 10.813 7.860 -4.070 1.00 95.50 86 GLY A CA 1
ATOM 686 C C . GLY A 1 86 ? 11.975 8.328 -3.189 1.00 95.50 86 GLY A C 1
ATOM 687 O O . GLY A 1 86 ? 12.931 8.898 -3.695 1.00 95.50 86 GLY A O 1
ATOM 688 N N . ASN A 1 87 ? 11.946 8.061 -1.884 1.00 94.06 87 ASN A N 1
ATOM 689 C CA . ASN A 1 87 ? 13.071 8.309 -0.980 1.00 94.06 87 ASN A CA 1
ATOM 690 C C . ASN A 1 87 ? 14.053 7.125 -0.880 1.00 94.06 87 ASN A C 1
ATOM 692 O O . ASN A 1 87 ? 14.898 7.121 0.009 1.00 94.06 87 ASN A O 1
ATOM 696 N N . ARG A 1 88 ? 13.899 6.101 -1.728 1.00 95.31 88 ARG A N 1
ATOM 697 C CA . ARG A 1 88 ? 14.722 4.880 -1.759 1.00 95.31 88 ARG A CA 1
ATOM 698 C C . ARG A 1 88 ? 15.370 4.640 -3.125 1.00 95.31 88 ARG A C 1
ATOM 700 O O . ARG A 1 88 ? 15.746 3.513 -3.440 1.00 95.31 88 ARG A O 1
ATOM 707 N N . LEU A 1 89 ? 15.484 5.681 -3.950 1.00 93.94 89 LEU A N 1
ATOM 708 C CA . LEU A 1 89 ? 16.068 5.585 -5.295 1.00 93.94 89 LEU A CA 1
ATOM 709 C C . LEU A 1 89 ? 17.535 5.137 -5.277 1.00 93.94 89 LEU A C 1
ATOM 711 O O . LEU A 1 89 ? 17.991 4.500 -6.215 1.00 93.94 89 LEU A O 1
ATOM 715 N N . ASP A 1 90 ? 18.246 5.410 -4.186 1.00 95.00 90 ASP A N 1
ATOM 716 C CA . ASP A 1 90 ? 19.609 4.948 -3.913 1.00 95.00 90 ASP A CA 1
ATOM 717 C C . ASP A 1 90 ? 19.730 3.421 -3.776 1.00 95.00 90 ASP A C 1
ATOM 719 O O . ASP A 1 90 ? 20.827 2.880 -3.886 1.00 95.00 90 ASP A O 1
ATOM 723 N N . SER A 1 91 ? 18.617 2.717 -3.540 1.00 94.56 91 SER A N 1
ATOM 724 C CA . SER A 1 91 ? 18.601 1.252 -3.449 1.00 94.56 91 SER A CA 1
ATOM 725 C C . SER A 1 91 ? 18.402 0.531 -4.783 1.00 94.56 91 SER A C 1
ATOM 727 O O . SER A 1 91 ? 18.511 -0.693 -4.807 1.00 94.56 91 SER A O 1
ATOM 729 N N . ILE A 1 92 ? 18.140 1.270 -5.866 1.00 96.06 92 ILE A N 1
ATOM 730 C CA . ILE A 1 92 ? 18.033 0.721 -7.222 1.00 96.06 92 ILE A CA 1
ATOM 731 C C . ILE A 1 92 ? 19.434 0.337 -7.708 1.00 96.06 92 ILE A C 1
ATOM 733 O O . ILE A 1 92 ? 20.381 1.114 -7.572 1.00 96.06 92 ILE A O 1
ATOM 737 N N . LYS A 1 93 ? 19.561 -0.858 -8.281 1.00 94.75 93 LYS A N 1
ATOM 738 C CA . LYS A 1 93 ? 20.791 -1.389 -8.865 1.00 94.75 93 LYS A CA 1
ATOM 739 C C . LYS A 1 93 ? 20.601 -1.578 -10.368 1.00 94.75 93 LYS A C 1
ATOM 741 O O . LYS A 1 93 ? 20.727 -0.627 -11.132 1.00 94.75 93 LYS A O 1
ATOM 746 N N . ASP A 1 94 ? 20.321 -2.804 -10.781 1.00 95.69 94 ASP A N 1
ATOM 747 C CA . ASP A 1 94 ? 20.193 -3.268 -12.156 1.00 95.69 94 ASP A CA 1
ATOM 748 C C . ASP A 1 94 ? 18.746 -3.643 -12.517 1.00 95.69 94 ASP A C 1
ATOM 750 O O . ASP A 1 94 ? 18.492 -4.176 -13.599 1.00 95.69 94 ASP A O 1
ATOM 754 N N . GLU A 1 95 ? 17.776 -3.342 -11.644 1.00 96.69 95 GLU A N 1
ATOM 755 C CA . GLU A 1 95 ? 16.366 -3.614 -11.904 1.00 96.69 95 GLU A CA 1
ATOM 756 C C . GLU A 1 95 ? 15.849 -2.811 -13.108 1.00 96.69 95 GLU A C 1
ATOM 758 O O . GLU A 1 95 ? 15.910 -1.581 -13.155 1.00 96.69 95 GLU A O 1
ATOM 763 N N . LYS A 1 96 ? 15.289 -3.529 -14.087 1.00 95.25 96 LYS A N 1
ATOM 764 C CA . LYS A 1 96 ? 14.805 -2.962 -15.354 1.00 95.25 96 LYS A CA 1
ATOM 765 C C . LYS A 1 96 ? 13.404 -2.351 -15.253 1.00 95.25 96 LYS A C 1
ATOM 767 O O . LYS A 1 96 ? 13.135 -1.342 -15.901 1.00 95.25 96 LYS A O 1
ATOM 772 N N . TYR A 1 97 ? 12.517 -2.960 -14.464 1.00 97.69 97 TYR A N 1
ATOM 773 C CA . TYR A 1 97 ? 11.124 -2.533 -14.320 1.00 97.69 97 TYR A CA 1
ATOM 774 C C . TYR A 1 97 ? 10.880 -1.998 -12.915 1.00 97.69 97 TYR A C 1
ATOM 776 O O . TYR A 1 97 ? 11.002 -2.714 -11.917 1.00 97.69 97 TYR A O 1
ATOM 784 N N . LEU A 1 98 ? 10.546 -0.711 -12.851 1.00 97.19 98 LEU A N 1
ATOM 785 C CA . LEU A 1 98 ? 10.481 0.061 -11.620 1.00 97.19 98 LEU A CA 1
ATOM 786 C C . LEU A 1 98 ? 9.143 0.786 -11.518 1.00 97.19 98 LEU A C 1
ATOM 788 O O . LEU A 1 98 ? 8.704 1.452 -12.454 1.00 97.19 98 LEU A O 1
ATOM 792 N N . VAL A 1 99 ? 8.544 0.742 -10.335 1.00 97.69 99 VAL A N 1
ATOM 793 C CA . VAL A 1 99 ? 7.432 1.609 -9.952 1.00 97.69 99 VAL A CA 1
ATOM 794 C C . VAL A 1 99 ? 7.884 2.466 -8.782 1.00 97.69 99 VAL A C 1
ATOM 796 O O . VAL A 1 99 ? 8.021 1.984 -7.657 1.00 97.69 99 VAL A O 1
ATOM 799 N N . ILE A 1 100 ? 8.072 3.760 -9.037 1.00 96.94 100 ILE A N 1
ATOM 800 C CA . ILE A 1 100 ? 8.438 4.732 -8.007 1.00 96.94 100 ILE A CA 1
ATOM 801 C C . ILE A 1 100 ? 7.158 5.340 -7.427 1.00 96.94 100 ILE A C 1
ATOM 803 O O . ILE A 1 100 ? 6.471 6.139 -8.062 1.00 96.94 100 ILE A O 1
ATOM 807 N N . MET A 1 101 ? 6.836 4.963 -6.195 1.00 96.56 101 MET A N 1
ATOM 808 C CA . MET A 1 101 ? 5.680 5.452 -5.448 1.00 96.56 101 MET A CA 1
ATOM 809 C C . MET A 1 101 ? 6.070 6.579 -4.500 1.00 96.56 101 MET A C 1
ATOM 811 O O . MET A 1 101 ? 7.237 6.751 -4.170 1.00 96.56 101 MET A O 1
ATOM 815 N N . LYS A 1 102 ? 5.095 7.353 -4.008 1.00 93.88 102 LYS A N 1
ATOM 816 C CA . LYS A 1 102 ? 5.337 8.400 -2.994 1.00 93.88 102 LYS A CA 1
ATOM 817 C C . LYS A 1 102 ? 6.466 9.371 -3.393 1.00 93.88 102 LYS A C 1
ATOM 819 O O . LYS A 1 102 ? 7.308 9.724 -2.569 1.00 93.88 102 LYS A O 1
ATOM 824 N N . TYR A 1 103 ? 6.516 9.742 -4.671 1.00 91.06 103 TYR A N 1
ATOM 825 C CA . TYR A 1 103 ? 7.463 10.726 -5.178 1.00 91.06 103 TYR A CA 1
ATOM 826 C C . TYR A 1 103 ? 6.915 12.125 -4.894 1.00 91.06 103 TYR A C 1
ATOM 828 O O . TYR A 1 103 ? 5.940 12.558 -5.509 1.00 91.06 103 TYR A O 1
ATOM 836 N N . TYR A 1 104 ? 7.507 12.797 -3.913 1.00 85.75 104 TYR A N 1
ATOM 837 C CA . TYR A 1 104 ? 7.187 14.177 -3.564 1.00 85.75 104 TYR A CA 1
ATOM 838 C C . TYR A 1 104 ? 8.219 15.091 -4.235 1.00 85.75 104 TYR A C 1
ATOM 840 O O . TYR A 1 104 ? 9.403 14.753 -4.247 1.00 85.75 104 TYR A O 1
ATOM 848 N N . LYS A 1 105 ? 7.757 16.195 -4.831 1.00 67.25 105 LYS A N 1
ATOM 849 C CA . LYS A 1 105 ? 8.629 17.241 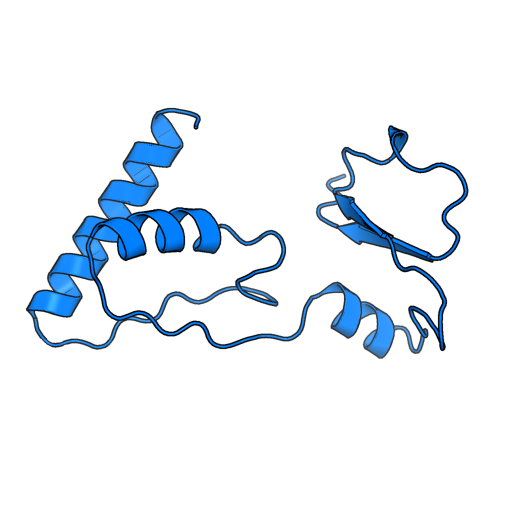-5.384 1.00 67.25 105 LYS A CA 1
ATOM 850 C C . LYS A 1 105 ? 9.215 18.110 -4.280 1.00 67.25 105 LYS A C 1
ATOM 852 O O . LYS A 1 105 ? 8.514 18.286 -3.258 1.00 67.25 105 LYS A O 1
#

Secondary structure (DSSP, 8-state):
--HHHHHHHHHHHHHHHHHHHTT-------SS-TTSS-THHHHHHHHHTTT----------HHHHHHHHTT-----TT--EEEEEGGGGGG-SS-SEEEEES---

Organism: NCBI:txid1232189

Foldseek 3Di:
DPPVLVVVLVVVVVVVVVCVVVVDDDDDDDDAFCPPPHPVVVNVVVVVVVVDDDDGDTGHHPVNVVCVVVVHDQDDDPQDAAEEEPVCPVVDDPRDGYHHPPDDD

InterPro domains:
  IPR000878 Tetrapyrrole methylase [PF00590] (5-95)
  IPR014776 Tetrapyrrole methylase, subdomain 2 [G3DSA:3.30.950.10] (62-105)
  IPR014777 Tetrapyrrole methylase, subdomain 1 [G3DSA:3.40.1010.10] (1-61)
  IPR035996 Tetrapyrrole methylase superfamily [SSF53790] (9-89)

Mean predicted aligned error: 4.44 Å

Solvent-accessible surface area (backbone atoms only — not comparable to full-atom values): 6832 Å² total; per-residue (Å²): 129,64,71,71,59,55,51,53,45,49,52,54,46,54,54,50,52,51,43,44,76,73,71,45,90,84,82,86,88,62,81,41,17,50,87,60,96,41,74,55,50,65,48,50,58,54,41,57,78,66,73,55,92,80,85,87,76,86,47,68,41,62,68,62,54,49,28,59,77,67,75,44,82,79,70,65,92,88,54,71,73,49,77,44,50,49,91,48,62,86,74,64,80,84,78,86,28,75,43,77,38,83,70,77,134

pLDDT: mean 92.28, std 7.33, range [57.81, 98.31]

Sequence (105 aa):
MKKEKEAEIYENYRFMEKLLSEGKNVVFLTIGDPFVYSTYIYLLEYMKNHNLNIETVPGITSFCAAASLAEQTLVIGDEPLLILPGNRLDSIKDEKYLVIMKYYK